Protein AF-A0A939L4F9-F1 (afdb_monomer_lite)

Foldseek 3Di:
DVLLVVQVVVVVVDPADVLLCVVVLSVLLVVLDDDPLSCCCSVPQLVVLSVQLVVCVVCVVVDDPPRDDSNVSSSVSSVVSSVSSD

pLDDT: mean 95.8, std 3.36, range [74.75, 98.56]

Sequence (86 aa):
DPELEVLAGYLGTVPLPASAGVDALLAALRECGPGPVADGIVRHRLPVAVDGYLRARTWLPWAGPDAPDPAAELGREVKQLCSELA

Radius of gyration: 13.26 Å; chains: 1; bounding box: 29×26×37 Å

Structure (mmCIF, N/CA/C/O backbone):
data_AF-A0A939L4F9-F1
#
_entry.id   AF-A0A939L4F9-F1
#
loop_
_atom_site.group_PDB
_atom_site.id
_atom_site.type_symbol
_atom_site.label_atom_id
_atom_site.label_alt_id
_atom_site.label_comp_id
_atom_site.label_asym_id
_atom_site.label_entity_id
_atom_site.label_seq_id
_atom_site.pdbx_PDB_ins_code
_atom_site.Cartn_x
_atom_site.Cartn_y
_atom_site.Cartn_z
_atom_site.occupancy
_atom_site.B_iso_or_equiv
_atom_site.auth_seq_id
_atom_site.auth_comp_id
_atom_site.auth_asym_id
_atom_site.auth_atom_id
_atom_site.pdbx_PDB_model_num
ATOM 1 N N . ASP A 1 1 ? -9.030 -3.309 14.760 1.00 81.75 1 ASP A N 1
ATOM 2 C CA . ASP A 1 1 ? -9.984 -3.510 13.656 1.00 81.75 1 ASP A CA 1
ATOM 3 C C . ASP A 1 1 ? -9.649 -4.844 12.990 1.00 81.75 1 ASP A C 1
ATOM 5 O O . ASP A 1 1 ? -8.493 -5.013 12.613 1.00 81.75 1 ASP A O 1
ATOM 9 N N . PRO A 1 2 ? -10.577 -5.818 12.933 1.00 90.00 2 PRO A N 1
ATOM 10 C CA . PRO A 1 2 ? -10.309 -7.134 12.351 1.00 90.00 2 PRO A CA 1
ATOM 11 C C . PRO A 1 2 ? -9.841 -7.074 10.891 1.00 90.00 2 PRO A C 1
ATOM 13 O O . PRO A 1 2 ? -9.035 -7.908 10.488 1.00 90.00 2 PRO A O 1
ATOM 16 N N . GLU A 1 3 ? -10.293 -6.101 10.101 1.00 93.50 3 GLU A N 1
ATOM 17 C CA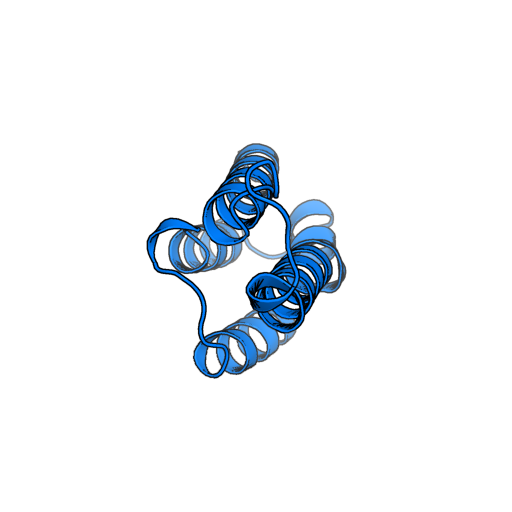 . GLU A 1 3 ? -9.913 -6.021 8.688 1.00 93.50 3 GLU A CA 1
ATOM 18 C C . GLU A 1 3 ? -8.504 -5.468 8.495 1.00 93.50 3 GLU A C 1
ATOM 20 O O . GLU A 1 3 ? -7.753 -5.988 7.670 1.00 93.50 3 GLU A O 1
ATOM 25 N N . LEU A 1 4 ? -8.108 -4.486 9.311 1.00 96.75 4 LEU A N 1
ATOM 26 C CA . LEU A 1 4 ? -6.732 -3.995 9.357 1.00 96.75 4 LEU A CA 1
ATOM 27 C C . LEU A 1 4 ? -5.738 -5.118 9.682 1.00 96.75 4 LEU A C 1
ATOM 29 O O . LEU A 1 4 ? -4.682 -5.197 9.060 1.00 96.75 4 LEU A O 1
ATOM 33 N N . GLU A 1 5 ? -6.072 -6.014 10.614 1.00 97.38 5 GLU A N 1
ATOM 34 C CA . GLU A 1 5 ? -5.183 -7.129 10.964 1.00 97.38 5 GLU A CA 1
ATOM 35 C C . GLU A 1 5 ? -5.140 -8.218 9.881 1.00 97.38 5 GLU A C 1
ATOM 37 O O . GLU A 1 5 ? -4.069 -8.760 9.606 1.00 97.38 5 GLU A O 1
ATOM 42 N N . VAL A 1 6 ? -6.261 -8.503 9.206 1.00 97.00 6 VAL A N 1
ATOM 43 C CA . VAL A 1 6 ? -6.267 -9.395 8.029 1.00 97.00 6 VAL A CA 1
ATOM 44 C C . VAL A 1 6 ? -5.397 -8.816 6.914 1.00 97.00 6 VAL A C 1
ATOM 46 O O . VAL A 1 6 ? -4.582 -9.536 6.332 1.00 97.00 6 VAL A O 1
ATOM 49 N N . LEU A 1 7 ? -5.524 -7.514 6.642 1.00 97.38 7 LEU A N 1
ATOM 50 C CA . LEU A 1 7 ? -4.702 -6.830 5.651 1.00 97.38 7 LEU A CA 1
ATOM 51 C C . LEU A 1 7 ? -3.221 -6.863 6.039 1.00 97.38 7 LEU A C 1
ATOM 53 O O . LEU A 1 7 ? -2.393 -7.229 5.212 1.00 97.38 7 LEU A O 1
ATOM 57 N N . ALA A 1 8 ? -2.877 -6.541 7.287 1.00 97.75 8 ALA A N 1
ATOM 58 C CA . ALA A 1 8 ? -1.498 -6.594 7.770 1.00 97.75 8 ALA A CA 1
ATOM 59 C C . ALA A 1 8 ? -0.896 -8.003 7.635 1.00 97.75 8 ALA A C 1
ATOM 61 O O . ALA A 1 8 ? 0.237 -8.150 7.177 1.00 97.75 8 ALA A O 1
ATOM 62 N N . GLY A 1 9 ? -1.671 -9.042 7.964 1.00 97.94 9 GLY A N 1
ATOM 63 C CA . GLY A 1 9 ? -1.269 -10.436 7.785 1.00 97.94 9 GLY A CA 1
ATOM 64 C C . GLY A 1 9 ? -0.995 -10.789 6.322 1.00 97.94 9 GLY A C 1
ATOM 65 O O . GLY A 1 9 ? 0.028 -11.402 6.019 1.00 97.94 9 GLY A O 1
ATOM 66 N N . TYR A 1 10 ? -1.861 -10.354 5.402 1.00 96.19 10 TYR A N 1
ATOM 67 C CA . TYR A 1 10 ? -1.622 -10.518 3.968 1.00 96.19 10 TYR A CA 1
ATOM 68 C C . TYR A 1 10 ? -0.354 -9.781 3.520 1.00 96.19 10 TYR A C 1
ATOM 70 O O . TYR A 1 10 ? 0.514 -10.390 2.897 1.00 96.19 10 TYR A O 1
ATOM 78 N N . LEU A 1 11 ? -0.205 -8.501 3.870 1.00 97.06 11 LEU A N 1
ATOM 79 C CA . LEU A 1 11 ? 0.936 -7.674 3.461 1.00 97.06 11 LEU A CA 1
ATOM 80 C C . LEU A 1 11 ? 2.274 -8.219 3.977 1.00 97.06 11 LEU A C 1
ATOM 82 O O . LEU A 1 11 ? 3.267 -8.125 3.263 1.00 97.06 11 LEU A O 1
ATOM 86 N N . GLY A 1 12 ? 2.291 -8.883 5.137 1.00 96.69 12 GLY A N 1
ATOM 87 C CA . GLY A 1 12 ? 3.470 -9.592 5.649 1.00 96.69 12 GLY A CA 1
ATOM 88 C C . GLY A 1 12 ? 3.927 -10.782 4.792 1.00 96.69 12 GLY A C 1
ATOM 89 O O . GLY A 1 12 ? 5.052 -11.251 4.946 1.00 96.69 12 GLY A O 1
ATOM 90 N N . THR A 1 13 ? 3.085 -11.274 3.878 1.00 96.38 13 THR A N 1
ATOM 91 C CA . THR A 1 13 ? 3.437 -12.345 2.923 1.00 96.38 13 THR A CA 1
ATOM 92 C C . THR A 1 13 ? 3.886 -11.805 1.564 1.00 96.38 13 THR A C 1
ATOM 94 O O . THR A 1 13 ? 4.463 -12.534 0.756 1.00 96.38 13 THR A O 1
ATOM 97 N N . VAL A 1 14 ? 3.625 -10.523 1.301 1.00 95.62 14 VAL A N 1
ATOM 98 C CA . VAL A 1 14 ? 3.909 -9.870 0.026 1.00 95.62 14 VAL A CA 1
ATOM 99 C C . VAL A 1 14 ? 5.340 -9.321 0.053 1.00 95.62 14 VAL A C 1
ATOM 101 O O . VAL A 1 14 ? 5.740 -8.710 1.043 1.00 95.62 14 VAL A O 1
ATOM 104 N N . PRO A 1 15 ? 6.136 -9.477 -1.023 1.00 93.50 15 PRO A N 1
ATOM 105 C CA . PRO A 1 15 ? 7.501 -8.960 -1.070 1.00 93.50 15 PRO A CA 1
ATOM 106 C C . PRO A 1 15 ? 7.503 -7.442 -1.306 1.00 93.50 15 PRO A C 1
ATOM 108 O O . PRO A 1 15 ? 7.836 -6.975 -2.397 1.00 93.50 15 PRO A O 1
ATOM 111 N N . LEU A 1 16 ? 7.090 -6.677 -0.298 1.00 95.88 16 LEU A N 1
ATOM 112 C CA . LEU A 1 16 ? 7.028 -5.219 -0.333 1.00 95.88 16 LEU A CA 1
ATOM 113 C C . LEU A 1 16 ? 8.412 -4.609 -0.064 1.00 95.88 16 LEU A C 1
ATOM 115 O O . LEU A 1 16 ? 9.192 -5.155 0.719 1.00 95.88 16 LEU A O 1
ATOM 119 N N . PRO A 1 17 ? 8.747 -3.471 -0.691 1.00 95.69 17 PRO A N 1
ATOM 120 C CA . PRO A 1 17 ? 10.003 -2.798 -0.431 1.00 95.69 17 PRO A CA 1
ATOM 121 C C . PRO A 1 17 ? 9.872 -1.981 0.859 1.00 95.69 17 PRO A C 1
ATOM 123 O O . PRO A 1 17 ? 8.927 -1.211 1.014 1.00 95.69 17 PRO A O 1
ATOM 126 N N . ALA A 1 18 ? 10.847 -2.081 1.765 1.00 94.19 18 ALA A N 1
ATOM 127 C CA . ALA A 1 18 ? 10.839 -1.307 3.013 1.00 94.19 18 ALA A CA 1
ATOM 128 C C . ALA A 1 18 ? 10.751 0.215 2.770 1.00 94.19 18 ALA A C 1
ATOM 130 O O . ALA A 1 18 ? 10.142 0.944 3.551 1.00 94.19 18 ALA A O 1
ATOM 131 N N . SER A 1 19 ? 11.296 0.695 1.645 1.00 95.44 19 SER A N 1
ATOM 132 C CA . SER A 1 19 ? 11.230 2.100 1.226 1.00 95.44 19 SER A CA 1
ATOM 133 C C . SER A 1 19 ? 9.814 2.609 0.938 1.00 95.44 19 SER A C 1
ATOM 135 O O . SER A 1 19 ? 9.618 3.821 0.906 1.00 95.44 19 SER A O 1
ATOM 137 N N . ALA A 1 20 ? 8.827 1.726 0.753 1.00 96.50 20 ALA A N 1
ATOM 138 C CA . ALA A 1 20 ? 7.442 2.129 0.541 1.00 96.50 20 ALA A CA 1
ATOM 139 C C . ALA A 1 20 ? 6.735 2.602 1.820 1.00 96.50 20 ALA A C 1
ATOM 141 O O . ALA A 1 20 ? 5.686 3.223 1.723 1.00 96.50 20 ALA A O 1
ATOM 142 N N . GLY A 1 21 ? 7.272 2.314 3.012 1.00 97.19 21 GLY A N 1
ATOM 143 C CA . GLY A 1 21 ? 6.702 2.805 4.273 1.00 97.19 21 GLY A CA 1
ATOM 144 C C . GLY A 1 21 ? 5.371 2.164 4.689 1.00 97.19 21 GLY A C 1
ATOM 145 O O . GLY A 1 21 ? 4.665 2.726 5.523 1.00 97.19 21 GLY A O 1
ATOM 146 N N . VAL A 1 22 ? 5.017 0.998 4.138 1.00 97.69 22 VAL A N 1
ATOM 147 C CA . VAL A 1 22 ? 3.742 0.309 4.427 1.00 97.69 22 VAL A CA 1
ATOM 148 C C . VAL A 1 22 ? 3.582 -0.002 5.919 1.00 97.69 22 VAL A C 1
ATOM 150 O O . VAL A 1 22 ? 2.510 0.224 6.471 1.00 97.69 22 VAL A O 1
ATOM 153 N N . ASP A 1 23 ? 4.647 -0.431 6.601 1.00 97.06 23 ASP A N 1
ATOM 154 C CA . ASP A 1 23 ? 4.599 -0.714 8.044 1.00 97.06 23 ASP A CA 1
ATOM 155 C C . ASP A 1 23 ? 4.274 0.533 8.876 1.00 97.06 23 ASP A C 1
ATOM 157 O O . ASP A 1 23 ? 3.518 0.460 9.845 1.00 97.06 23 ASP A O 1
ATOM 161 N N . ALA A 1 24 ? 4.801 1.693 8.472 1.00 96.81 24 ALA A N 1
ATOM 162 C CA . ALA A 1 24 ? 4.513 2.960 9.134 1.00 96.81 24 ALA A CA 1
ATOM 163 C C . ALA A 1 24 ? 3.047 3.375 8.933 1.00 96.81 24 ALA A C 1
ATOM 165 O O . ALA A 1 24 ? 2.407 3.825 9.881 1.00 96.81 24 ALA A O 1
ATOM 166 N N . LEU A 1 25 ? 2.487 3.162 7.737 1.00 98.00 25 LEU A N 1
ATOM 167 C CA . LEU A 1 25 ? 1.059 3.377 7.487 1.00 98.00 25 LEU A CA 1
ATOM 168 C C . LEU A 1 25 ? 0.187 2.432 8.325 1.00 98.00 25 LEU A C 1
ATOM 170 O O . LEU A 1 25 ? -0.803 2.869 8.904 1.00 98.00 25 LEU A O 1
ATOM 174 N N . LEU A 1 26 ? 0.554 1.151 8.437 1.00 97.81 26 LEU A N 1
ATOM 175 C CA . LEU A 1 26 ? -0.174 0.199 9.282 1.00 97.81 26 LEU A CA 1
ATOM 176 C C . LEU A 1 26 ? -0.129 0.600 10.763 1.00 97.81 26 LEU A C 1
ATOM 178 O O . LEU A 1 26 ? -1.124 0.431 11.465 1.00 97.81 26 LEU A O 1
ATOM 182 N N . ALA A 1 27 ? 0.993 1.136 11.249 1.00 97.00 27 ALA A N 1
ATOM 183 C CA . ALA A 1 27 ? 1.079 1.696 12.597 1.00 97.00 27 ALA A CA 1
ATOM 184 C C . ALA A 1 27 ? 0.154 2.915 12.761 1.00 97.00 27 ALA A C 1
ATOM 186 O O . ALA A 1 27 ? -0.665 2.932 13.678 1.00 97.00 27 ALA A O 1
ATOM 187 N N . ALA A 1 28 ? 0.196 3.864 11.821 1.00 96.94 28 ALA A N 1
ATOM 188 C CA . ALA A 1 28 ? -0.658 5.051 11.838 1.00 96.94 28 ALA A CA 1
ATOM 189 C C . ALA A 1 28 ? -2.159 4.705 11.806 1.00 96.94 28 ALA A C 1
ATOM 191 O O . ALA A 1 28 ? -2.948 5.302 12.530 1.00 96.94 28 ALA A O 1
ATOM 192 N N . LEU A 1 29 ? -2.566 3.701 11.023 1.00 97.25 29 LEU A N 1
ATOM 193 C CA . LEU A 1 29 ? -3.952 3.217 10.984 1.00 97.25 29 LEU A CA 1
ATOM 194 C C . LEU A 1 29 ? -4.398 2.620 12.326 1.00 97.25 29 LEU A C 1
ATOM 196 O O . LEU A 1 29 ? -5.536 2.829 12.745 1.00 97.25 29 LEU A O 1
ATOM 200 N N . ARG A 1 30 ? -3.509 1.900 13.025 1.00 96.44 30 ARG A N 1
ATOM 201 C CA . ARG A 1 30 ? -3.803 1.377 14.371 1.00 96.44 30 ARG A CA 1
ATOM 202 C C . ARG A 1 30 ? -3.963 2.498 15.393 1.00 96.44 30 ARG A C 1
ATOM 204 O O . ARG A 1 30 ? -4.839 2.398 16.247 1.00 96.44 30 ARG A O 1
ATOM 211 N N . GLU A 1 31 ? -3.137 3.536 15.300 1.00 95.94 31 GLU A N 1
ATOM 212 C CA . GLU A 1 31 ? -3.182 4.705 16.186 1.00 95.94 31 GLU A CA 1
ATOM 213 C C . GLU A 1 31 ? -4.415 5.584 15.936 1.00 95.94 31 GLU A C 1
ATOM 215 O O . GLU A 1 31 ? -5.065 6.008 16.889 1.00 95.94 31 GLU A O 1
ATOM 220 N N . CYS A 1 32 ? -4.766 5.817 14.667 1.00 94.81 32 CYS A N 1
ATOM 221 C CA . CYS A 1 32 ? -5.943 6.591 14.263 1.00 94.81 32 CYS A CA 1
ATOM 222 C C . CYS A 1 32 ? -7.254 5.918 14.712 1.00 94.81 32 CYS A C 1
ATOM 224 O O . CYS A 1 32 ? -8.206 6.592 15.109 1.00 94.81 32 CYS A O 1
ATOM 226 N N . GLY A 1 33 ? -7.288 4.581 14.702 1.00 91.25 33 GLY A N 1
ATOM 227 C CA . GLY A 1 33 ? -8.479 3.805 15.030 1.00 91.25 33 GLY A CA 1
ATOM 228 C C . GLY A 1 33 ? -9.505 3.765 13.885 1.00 91.25 33 GLY A C 1
ATOM 229 O O . GLY A 1 33 ? -9.250 4.260 12.787 1.00 91.25 33 GLY A O 1
ATOM 230 N N . PRO A 1 34 ? -10.664 3.119 14.103 1.00 91.81 34 PRO A N 1
ATOM 231 C CA . PRO A 1 34 ? -11.679 2.954 13.067 1.00 91.81 34 PRO A CA 1
ATOM 232 C C . PRO A 1 34 ? -12.360 4.282 12.721 1.00 91.81 34 PRO A C 1
ATOM 234 O O . PRO A 1 34 ? -12.657 5.099 13.594 1.00 91.81 34 PRO A O 1
ATOM 237 N N . GLY A 1 35 ? -12.674 4.468 11.442 1.00 94.06 35 GLY A N 1
ATOM 238 C CA . GLY A 1 35 ? -13.310 5.679 10.939 1.00 94.06 35 GLY A CA 1
ATOM 239 C C . GLY A 1 35 ? -13.382 5.684 9.414 1.00 94.06 35 GLY A C 1
ATOM 240 O O . GLY A 1 35 ? -12.668 4.924 8.768 1.00 94.06 35 GLY A O 1
ATOM 241 N N . PRO A 1 36 ? -14.196 6.560 8.803 1.00 95.06 36 PRO A N 1
ATOM 242 C CA . PRO A 1 36 ? -14.480 6.501 7.367 1.00 95.06 36 PRO A CA 1
ATOM 243 C C . PRO A 1 36 ? -13.221 6.606 6.492 1.00 95.06 36 PRO A C 1
ATOM 245 O O . PRO A 1 36 ? -13.128 5.949 5.456 1.00 95.06 36 PRO A O 1
ATOM 248 N N . VAL A 1 37 ? -12.237 7.405 6.917 1.00 96.12 37 VAL A N 1
ATOM 249 C CA . VAL A 1 37 ? -10.957 7.543 6.210 1.00 96.12 37 VAL A CA 1
ATOM 250 C C . VAL A 1 37 ? -10.132 6.264 6.331 1.00 96.12 37 VAL A C 1
ATOM 252 O O . VAL A 1 37 ? -9.735 5.707 5.305 1.00 96.12 37 VAL A O 1
ATOM 255 N N . ALA A 1 38 ? -9.914 5.785 7.561 1.00 96.44 38 ALA A N 1
ATOM 256 C CA . ALA A 1 38 ? -9.148 4.574 7.843 1.00 96.44 38 ALA A CA 1
ATOM 257 C C . ALA A 1 38 ? -9.769 3.348 7.155 1.00 96.44 38 ALA A C 1
ATOM 259 O O . ALA A 1 38 ? -9.068 2.617 6.457 1.00 96.44 38 ALA A O 1
ATOM 260 N N . ASP A 1 39 ? -11.091 3.197 7.228 1.00 96.12 39 ASP A N 1
ATOM 261 C CA . ASP A 1 39 ? -11.841 2.122 6.578 1.00 96.12 39 ASP A CA 1
ATOM 262 C C . ASP A 1 39 ? -11.656 2.162 5.056 1.00 96.12 39 ASP A C 1
ATOM 264 O O . ASP A 1 39 ? -11.413 1.133 4.428 1.00 96.12 39 ASP A O 1
ATOM 268 N N . GLY A 1 40 ? -11.712 3.350 4.443 1.00 97.69 40 GLY A N 1
ATOM 269 C CA . GLY A 1 40 ? -11.464 3.517 3.009 1.00 97.69 40 GLY A CA 1
ATOM 270 C C . GLY A 1 40 ? -10.020 3.208 2.599 1.00 97.69 40 GLY A C 1
ATOM 271 O O . GLY A 1 40 ? -9.772 2.734 1.487 1.00 97.69 40 GLY A O 1
ATOM 272 N N . ILE A 1 41 ? -9.048 3.461 3.478 1.00 98.00 41 ILE A N 1
ATOM 273 C CA . ILE A 1 41 ? -7.646 3.090 3.245 1.00 98.00 41 ILE A CA 1
ATOM 274 C C . ILE A 1 41 ? -7.488 1.569 3.319 1.00 98.00 41 ILE A C 1
ATOM 276 O O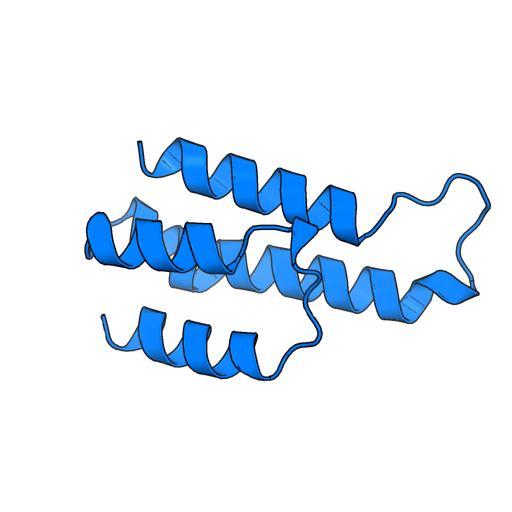 . ILE A 1 41 ? -6.985 0.971 2.367 1.00 98.00 41 ILE A O 1
ATOM 280 N N . VAL A 1 42 ? -7.961 0.951 4.403 1.00 97.69 42 VAL A N 1
ATOM 281 C CA . VAL A 1 42 ? -7.827 -0.488 4.677 1.00 97.69 42 VAL A CA 1
ATOM 282 C C . VAL A 1 42 ? -8.565 -1.328 3.638 1.00 97.69 42 VAL A C 1
ATOM 284 O O . VAL A 1 42 ? -7.995 -2.255 3.067 1.00 97.69 42 VAL A O 1
ATOM 287 N N . ARG A 1 43 ? -9.824 -1.000 3.344 1.00 96.69 43 ARG A N 1
ATOM 288 C CA . ARG A 1 43 ? -10.692 -1.841 2.504 1.00 96.69 43 ARG A CA 1
ATOM 289 C C . ARG A 1 43 ? -10.433 -1.694 1.011 1.00 96.69 43 ARG A C 1
ATOM 291 O O . ARG A 1 43 ? -10.857 -2.549 0.236 1.00 96.69 43 ARG A O 1
ATOM 298 N N . HIS A 1 44 ? -9.811 -0.596 0.588 1.00 96.62 44 HIS A N 1
ATOM 299 C CA . HIS A 1 44 ? -9.757 -0.251 -0.828 1.00 96.62 44 HIS A CA 1
ATOM 300 C C . HIS A 1 44 ? -8.400 0.284 -1.267 1.00 96.62 44 HIS A C 1
ATOM 302 O O . HIS A 1 44 ? -7.728 -0.343 -2.082 1.00 96.62 44 HIS A O 1
ATOM 308 N N . ARG A 1 45 ? -7.979 1.434 -0.740 1.00 98.12 45 ARG A N 1
ATOM 309 C CA . ARG A 1 45 ? -6.892 2.198 -1.366 1.00 98.12 45 ARG A CA 1
ATOM 310 C C . ARG A 1 45 ? -5.517 1.565 -1.181 1.00 98.12 45 ARG A C 1
ATOM 312 O O . ARG A 1 45 ? -4.780 1.449 -2.156 1.00 98.12 45 ARG A O 1
ATOM 319 N N . LEU A 1 46 ? -5.195 1.088 0.024 1.00 97.94 46 LEU A N 1
ATOM 320 C CA . LEU A 1 46 ? -3.934 0.381 0.264 1.00 97.94 46 LEU A CA 1
ATOM 321 C C . LEU A 1 46 ? -3.858 -0.946 -0.525 1.00 97.94 46 LEU A C 1
ATOM 323 O O . LEU A 1 46 ? -2.853 -1.153 -1.208 1.00 97.94 46 LEU A O 1
ATOM 327 N N . PRO A 1 47 ? -4.899 -1.809 -0.536 1.00 98.00 47 PRO A N 1
ATOM 328 C CA . PRO A 1 47 ? -4.931 -2.976 -1.420 1.00 98.00 47 PRO A CA 1
ATOM 329 C C . PRO A 1 47 ? -4.695 -2.649 -2.902 1.00 98.00 47 PRO A C 1
ATOM 331 O O . PRO A 1 47 ? -3.918 -3.337 -3.561 1.00 98.00 47 PRO A O 1
ATOM 334 N N . VAL A 1 48 ? -5.321 -1.587 -3.424 1.00 98.31 48 VAL A N 1
ATOM 335 C CA . VAL A 1 48 ? -5.167 -1.168 -4.829 1.00 98.31 48 VAL A CA 1
ATOM 336 C C . VAL A 1 48 ? -3.740 -0.706 -5.128 1.00 98.31 48 VAL A C 1
ATOM 338 O O . VAL A 1 48 ? -3.170 -1.117 -6.139 1.00 98.31 48 VAL A O 1
ATOM 341 N N . ALA A 1 49 ? -3.133 0.098 -4.250 1.00 98.25 49 ALA A N 1
ATOM 342 C CA . ALA A 1 49 ? -1.748 0.539 -4.416 1.00 98.25 49 ALA A CA 1
ATOM 343 C C . ALA A 1 49 ? -0.770 -0.651 -4.441 1.00 98.25 49 ALA A C 1
ATOM 345 O O . ALA A 1 49 ? 0.143 -0.709 -5.269 1.00 98.25 49 ALA A O 1
ATOM 346 N N . VAL A 1 50 ? -0.996 -1.643 -3.575 1.00 98.12 50 VAL A N 1
ATOM 347 C CA . VAL A 1 50 ? -0.186 -2.865 -3.516 1.00 98.12 50 VAL A CA 1
ATOM 348 C C . VAL A 1 50 ? -0.374 -3.736 -4.762 1.00 98.12 50 VAL A C 1
ATOM 350 O O . VAL A 1 50 ? 0.621 -4.224 -5.299 1.00 98.12 50 VAL A O 1
ATOM 353 N N . ASP A 1 51 ? -1.598 -3.900 -5.277 1.00 97.88 51 ASP A N 1
ATOM 354 C CA . ASP A 1 51 ? -1.830 -4.603 -6.552 1.00 97.88 51 ASP A CA 1
ATOM 355 C C . ASP A 1 51 ? -1.103 -3.914 -7.717 1.00 97.88 51 ASP A C 1
ATOM 357 O O . ASP A 1 51 ? -0.434 -4.572 -8.518 1.00 97.88 51 ASP A O 1
ATOM 361 N N . GLY A 1 52 ? -1.156 -2.579 -7.771 1.00 97.50 52 GLY A N 1
ATOM 362 C CA . GLY A 1 52 ? -0.424 -1.778 -8.753 1.00 97.50 52 GLY A CA 1
ATOM 363 C C . GLY A 1 52 ? 1.085 -2.027 -8.706 1.00 97.50 52 GLY A C 1
ATOM 364 O O . GLY A 1 52 ? 1.699 -2.295 -9.741 1.00 97.50 52 GLY A O 1
ATOM 365 N N . TYR A 1 53 ? 1.671 -2.029 -7.505 1.00 97.81 53 TYR A N 1
ATOM 366 C CA . TYR A 1 53 ? 3.079 -2.372 -7.295 1.00 97.81 53 TYR A CA 1
ATOM 367 C C . TYR A 1 53 ? 3.417 -3.786 -7.780 1.00 97.81 53 TYR A C 1
ATOM 369 O O . TYR A 1 53 ? 4.399 -3.977 -8.503 1.00 97.81 53 TYR A O 1
ATOM 377 N N . LEU A 1 54 ? 2.610 -4.782 -7.407 1.00 97.44 54 LEU A N 1
ATOM 378 C CA . LEU A 1 54 ? 2.857 -6.174 -7.778 1.00 97.44 54 LEU A CA 1
ATOM 379 C C . LEU A 1 54 ? 2.773 -6.370 -9.287 1.00 97.44 54 LEU A C 1
ATOM 381 O O . LEU A 1 54 ? 3.663 -6.986 -9.871 1.00 97.44 54 LEU A O 1
ATOM 385 N N . ARG A 1 55 ? 1.773 -5.768 -9.931 1.00 96.81 55 ARG A N 1
ATOM 386 C CA . ARG A 1 55 ? 1.628 -5.784 -11.385 1.00 96.81 55 ARG A CA 1
ATOM 387 C C . ARG A 1 55 ? 2.809 -5.108 -12.074 1.00 96.81 55 ARG A C 1
ATOM 389 O O . ARG A 1 55 ? 3.364 -5.671 -13.015 1.00 96.81 55 ARG A O 1
ATOM 396 N N . ALA A 1 56 ? 3.224 -3.935 -11.601 1.00 95.94 56 ALA A N 1
ATOM 397 C CA . ALA A 1 56 ? 4.378 -3.230 -12.150 1.00 95.94 56 ALA A CA 1
ATOM 398 C C . ALA A 1 56 ? 5.659 -4.068 -12.014 1.00 95.94 56 ALA A C 1
ATOM 400 O O . ALA A 1 56 ? 6.429 -4.182 -12.964 1.00 95.94 56 ALA A O 1
ATOM 401 N N . ARG A 1 57 ? 5.846 -4.751 -10.878 1.00 95.44 57 ARG A N 1
ATOM 402 C CA . ARG A 1 57 ? 6.951 -5.698 -10.687 1.00 95.44 57 ARG A CA 1
ATOM 403 C C . ARG A 1 57 ? 6.892 -6.906 -11.599 1.00 95.44 57 ARG A C 1
ATOM 405 O O . ARG A 1 57 ? 7.943 -7.334 -12.067 1.00 95.44 57 ARG A O 1
ATOM 412 N N . THR A 1 58 ? 5.703 -7.455 -11.836 1.00 95.62 58 THR A N 1
ATOM 413 C CA . THR A 1 58 ? 5.530 -8.552 -12.787 1.00 95.62 58 THR A CA 1
ATOM 414 C C . THR A 1 58 ? 6.046 -8.135 -14.154 1.00 95.62 58 THR A C 1
ATOM 416 O O . THR A 1 58 ? 6.810 -8.888 -14.738 1.00 95.62 58 THR A O 1
ATOM 419 N N . TRP A 1 59 ? 5.707 -6.935 -14.629 1.00 95.56 59 TRP A N 1
ATOM 420 C CA . TRP A 1 59 ? 6.057 -6.486 -15.979 1.00 95.56 59 TRP A CA 1
ATOM 421 C C . TRP A 1 59 ? 7.412 -5.776 -16.108 1.00 95.56 59 TRP A C 1
ATOM 423 O O . TRP A 1 59 ? 7.851 -5.517 -17.229 1.00 95.56 59 TRP A O 1
ATOM 433 N N . LEU A 1 60 ? 8.099 -5.502 -14.995 1.00 93.81 60 LEU A N 1
ATOM 434 C CA . LEU A 1 60 ? 9.365 -4.764 -14.963 1.00 93.81 60 LEU A CA 1
ATOM 435 C C . LEU A 1 60 ? 10.442 -5.291 -15.938 1.00 93.81 60 LEU A C 1
ATOM 437 O O . LEU A 1 60 ? 11.099 -4.461 -16.561 1.00 93.81 60 LEU A O 1
ATOM 441 N N . PRO A 1 61 ? 10.618 -6.614 -16.155 1.00 94.38 61 PRO A N 1
ATOM 442 C CA . PRO A 1 61 ? 11.610 -7.123 -17.111 1.00 94.38 61 PRO A CA 1
ATOM 443 C C . PRO A 1 61 ? 11.379 -6.703 -18.570 1.00 94.38 61 PRO A C 1
ATOM 445 O O . PRO A 1 61 ? 12.302 -6.770 -19.378 1.00 94.38 61 PRO A O 1
ATOM 448 N N . TRP A 1 62 ? 10.156 -6.295 -18.913 1.00 96.25 62 TRP A N 1
ATOM 449 C CA . TRP A 1 62 ? 9.776 -5.832 -20.251 1.00 96.25 62 TRP A CA 1
ATOM 450 C C . TRP A 1 62 ? 9.606 -4.313 -20.321 1.00 96.25 62 TRP A C 1
ATOM 452 O O . TRP A 1 62 ? 9.196 -3.783 -21.354 1.00 96.25 62 TRP A O 1
ATOM 462 N N . ALA A 1 63 ? 9.881 -3.613 -19.224 1.00 93.56 63 ALA A N 1
ATOM 463 C CA . ALA A 1 63 ? 9.705 -2.181 -19.138 1.00 93.56 63 ALA A CA 1
ATOM 464 C C . ALA A 1 63 ? 10.880 -1.446 -19.811 1.00 93.56 63 ALA A C 1
ATOM 466 O O . ALA A 1 63 ? 12.025 -1.898 -19.777 1.00 93.56 63 ALA A O 1
ATOM 467 N N . GLY A 1 64 ? 10.584 -0.318 -20.462 1.00 93.94 64 GLY A N 1
ATOM 468 C CA . GLY A 1 64 ? 11.597 0.529 -21.093 1.00 93.94 64 GLY A CA 1
ATOM 469 C C . GLY A 1 64 ? 12.460 1.288 -20.072 1.00 93.94 64 GLY A C 1
ATOM 470 O O . GLY A 1 64 ? 12.142 1.295 -18.884 1.00 93.94 64 GLY A O 1
ATOM 471 N N . PRO A 1 65 ? 13.525 1.975 -20.520 1.00 92.06 65 PRO A N 1
ATOM 472 C CA . PRO A 1 65 ? 14.427 2.722 -19.635 1.00 92.06 65 PRO A CA 1
ATOM 473 C C . PRO A 1 65 ? 13.733 3.855 -18.862 1.00 92.06 65 PRO A C 1
ATOM 475 O O . PRO A 1 65 ? 14.185 4.213 -17.781 1.00 92.06 65 PRO A O 1
ATOM 478 N N . ASP A 1 66 ? 12.623 4.376 -19.389 1.00 93.88 66 ASP A N 1
ATOM 479 C CA . ASP A 1 66 ? 11.828 5.442 -18.767 1.00 93.88 66 ASP A CA 1
ATOM 480 C C . ASP A 1 66 ? 10.680 4.907 -17.893 1.00 93.88 66 ASP A C 1
ATOM 482 O O . ASP A 1 66 ? 9.796 5.660 -17.481 1.00 93.88 66 ASP A O 1
ATOM 486 N N . ALA A 1 67 ? 10.638 3.594 -17.645 1.00 92.81 67 ALA A N 1
ATOM 487 C CA . ALA A 1 67 ? 9.597 3.005 -16.821 1.00 92.81 67 ALA A CA 1
ATOM 488 C C . ALA A 1 67 ? 9.687 3.522 -15.373 1.00 92.81 67 ALA A C 1
ATOM 490 O O . ALA A 1 67 ? 10.779 3.535 -14.797 1.00 92.81 67 ALA A O 1
ATOM 491 N N . PRO A 1 68 ? 8.557 3.914 -14.758 1.00 92.88 68 PRO A N 1
ATOM 492 C CA . PRO A 1 68 ? 8.553 4.357 -13.371 1.00 92.88 68 PRO A CA 1
ATOM 493 C C . PRO A 1 68 ? 9.057 3.264 -12.425 1.00 92.88 68 PRO A C 1
ATOM 495 O O . PRO A 1 68 ? 8.715 2.093 -12.593 1.00 92.88 68 PRO A O 1
ATOM 498 N N . ASP A 1 69 ? 9.821 3.653 -11.399 1.00 95.69 69 ASP A N 1
ATOM 499 C CA . ASP A 1 69 ? 10.225 2.743 -10.324 1.00 95.69 69 ASP A CA 1
ATOM 500 C C . ASP A 1 69 ? 8.992 2.323 -9.498 1.00 95.69 69 ASP A C 1
ATOM 502 O O . ASP A 1 69 ? 8.417 3.163 -8.792 1.00 95.69 69 ASP A O 1
ATOM 506 N N . PRO A 1 70 ? 8.599 1.031 -9.517 1.00 96.75 70 PRO A N 1
ATOM 507 C CA . PRO A 1 70 ? 7.433 0.553 -8.782 1.00 96.75 70 PRO A CA 1
ATOM 508 C C . PRO A 1 70 ? 7.510 0.815 -7.274 1.00 96.75 70 PRO A C 1
ATOM 510 O O . PRO A 1 70 ? 6.487 1.076 -6.642 1.00 96.75 70 PRO A O 1
ATOM 513 N N . ALA A 1 71 ? 8.704 0.733 -6.676 1.00 97.31 71 ALA A N 1
ATOM 514 C CA . ALA A 1 71 ? 8.869 0.963 -5.243 1.00 97.31 71 ALA A CA 1
ATOM 515 C C . ALA A 1 71 ? 8.654 2.441 -4.891 1.00 97.31 71 ALA A C 1
ATOM 517 O O . ALA A 1 71 ? 8.023 2.750 -3.879 1.00 97.31 71 ALA A O 1
ATOM 518 N N . ALA A 1 72 ? 9.137 3.347 -5.744 1.00 97.62 72 ALA A N 1
ATOM 519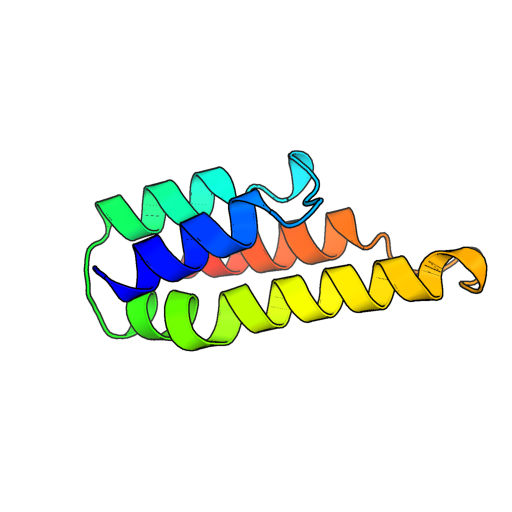 C CA . ALA A 1 72 ? 8.934 4.780 -5.582 1.00 97.62 72 ALA A CA 1
ATOM 520 C C . ALA A 1 72 ? 7.467 5.191 -5.786 1.00 97.62 72 ALA A C 1
ATOM 522 O O . ALA A 1 72 ? 6.986 6.058 -5.056 1.00 97.62 72 ALA A O 1
ATOM 523 N N . GLU A 1 73 ? 6.755 4.582 -6.741 1.00 97.94 73 GLU A N 1
ATOM 524 C CA . GLU A 1 73 ? 5.308 4.787 -6.919 1.00 97.94 73 GLU A CA 1
ATOM 525 C C . GLU A 1 73 ? 4.531 4.354 -5.672 1.00 97.94 73 GLU A C 1
ATOM 527 O O . GLU A 1 73 ? 3.780 5.146 -5.105 1.00 97.94 73 GLU A O 1
ATOM 532 N N . LEU A 1 74 ? 4.779 3.136 -5.172 1.00 98.56 74 LEU A N 1
ATOM 533 C CA . LEU A 1 74 ? 4.120 2.648 -3.960 1.00 98.56 74 LEU A CA 1
ATOM 534 C C . LEU A 1 74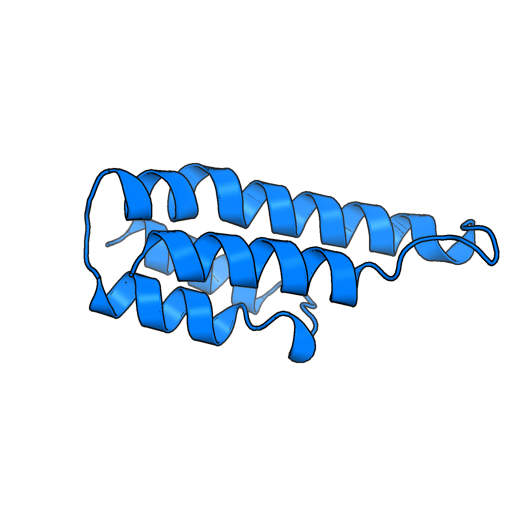 ? 4.402 3.557 -2.756 1.00 98.56 74 LEU A C 1
ATOM 536 O O . LEU A 1 74 ? 3.489 3.878 -2.002 1.00 98.56 74 LEU A O 1
ATOM 540 N N . GLY A 1 75 ? 5.648 4.010 -2.589 1.00 98.38 75 GLY A N 1
ATOM 541 C CA . GLY A 1 75 ? 6.007 4.936 -1.515 1.00 98.38 75 GLY A CA 1
ATOM 542 C C . GLY A 1 75 ? 5.293 6.289 -1.607 1.00 98.38 75 GLY A C 1
ATOM 543 O O . GLY A 1 75 ? 4.948 6.868 -0.577 1.00 98.38 75 GLY A O 1
ATOM 544 N N . ARG A 1 76 ? 5.025 6.795 -2.820 1.00 98.38 76 ARG A N 1
ATOM 545 C CA . ARG A 1 76 ? 4.226 8.018 -3.007 1.00 98.38 76 ARG A CA 1
ATOM 546 C C . ARG A 1 76 ? 2.775 7.815 -2.602 1.00 98.38 76 ARG A C 1
ATOM 548 O O . ARG A 1 76 ? 2.255 8.641 -1.857 1.00 98.38 76 ARG A O 1
ATOM 555 N N . GLU A 1 77 ? 2.165 6.719 -3.042 1.00 98.38 77 GLU A N 1
ATOM 556 C CA . GLU A 1 77 ? 0.793 6.367 -2.668 1.00 98.38 77 GLU A CA 1
ATOM 557 C C . GLU A 1 77 ? 0.667 6.210 -1.150 1.00 98.38 77 GLU A C 1
ATOM 559 O O . GLU A 1 77 ? -0.165 6.854 -0.522 1.00 98.38 77 GLU A O 1
ATOM 564 N N . VAL A 1 78 ? 1.561 5.447 -0.517 1.00 98.38 78 VAL A N 1
ATOM 565 C CA . VAL A 1 78 ? 1.563 5.269 0.942 1.00 98.38 78 VAL A CA 1
ATOM 566 C C . VAL A 1 78 ? 1.729 6.602 1.673 1.00 98.38 78 VAL A C 1
ATOM 568 O O . VAL A 1 78 ? 1.009 6.865 2.633 1.00 98.38 78 VAL A O 1
ATOM 571 N N . LYS A 1 79 ? 2.626 7.481 1.208 1.00 98.00 79 LYS A N 1
ATOM 572 C CA . LYS A 1 79 ? 2.797 8.820 1.790 1.00 98.00 79 LYS A CA 1
ATOM 573 C C . LYS A 1 79 ? 1.522 9.660 1.685 1.00 98.00 79 LYS A C 1
ATOM 575 O O . LYS A 1 79 ? 1.211 10.391 2.624 1.00 98.00 79 LYS A O 1
ATOM 580 N N . GLN A 1 80 ? 0.804 9.564 0.568 1.00 97.94 80 GLN A N 1
ATOM 581 C CA . GLN A 1 80 ? -0.482 10.229 0.385 1.00 97.94 80 GLN A CA 1
ATOM 582 C C . GLN A 1 80 ? -1.542 9.657 1.335 1.00 97.94 80 GLN A C 1
ATOM 584 O O . GLN A 1 80 ? -2.242 10.415 1.990 1.00 97.94 80 GLN A O 1
ATOM 589 N N . LEU A 1 81 ? -1.615 8.336 1.500 1.00 98.06 81 LEU A N 1
ATOM 590 C CA . LEU A 1 81 ? -2.547 7.718 2.451 1.00 98.06 81 LEU A CA 1
ATOM 591 C C . LEU A 1 81 ? -2.237 8.123 3.901 1.00 98.06 81 LEU A C 1
ATOM 593 O O . LEU A 1 81 ? -3.155 8.387 4.671 1.00 98.06 81 LEU A O 1
ATOM 597 N N . CYS A 1 82 ? -0.956 8.233 4.271 1.00 96.19 82 CYS A N 1
ATOM 598 C CA .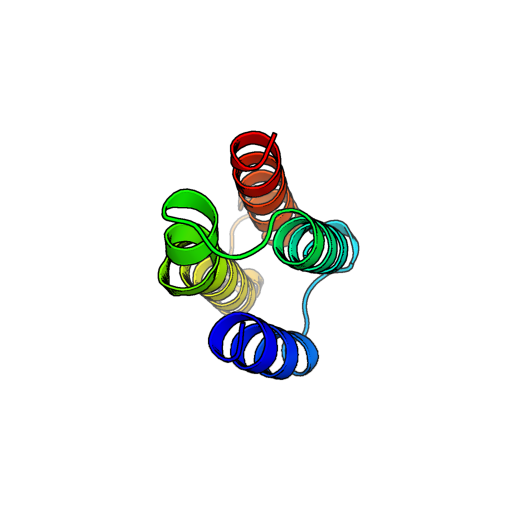 CYS A 1 82 ? -0.554 8.732 5.588 1.00 96.19 82 CYS A CA 1
ATOM 599 C C . CYS A 1 82 ? -0.983 10.187 5.827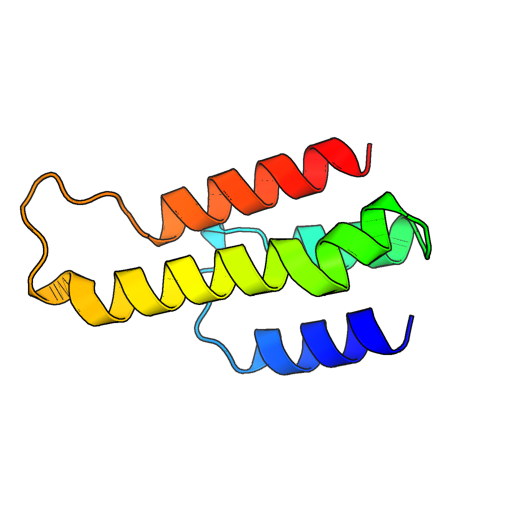 1.00 96.19 82 CYS A C 1
ATOM 601 O O . CYS A 1 82 ? -1.339 10.526 6.952 1.00 96.19 82 CYS A O 1
ATOM 603 N N . SER A 1 83 ? -0.936 11.055 4.809 1.00 95.94 83 SER A N 1
ATOM 604 C CA . SER A 1 83 ? -1.298 12.471 4.979 1.00 95.94 83 SER A CA 1
ATOM 605 C C . SER A 1 83 ? -2.796 12.683 5.196 1.00 95.94 83 SER A C 1
ATOM 607 O O . SER A 1 83 ? -3.187 13.684 5.784 1.00 95.94 83 SER A O 1
ATOM 609 N N . GLU A 1 84 ? -3.627 11.736 4.768 1.00 94.50 84 GLU A N 1
ATOM 610 C CA . GLU A 1 84 ? -5.075 11.767 4.974 1.00 94.50 84 GLU A CA 1
ATOM 611 C C . GLU A 1 84 ? -5.508 11.324 6.376 1.00 94.50 84 GLU A C 1
ATOM 613 O O . GLU A 1 84 ? -6.648 11.568 6.765 1.00 94.50 84 GLU A O 1
ATOM 618 N N . LEU A 1 85 ? -4.619 10.661 7.123 1.00 90.50 85 LEU A N 1
ATOM 619 C CA . LEU A 1 85 ? -4.852 10.252 8.512 1.00 90.50 85 LEU A CA 1
ATOM 620 C C . LEU A 1 85 ? -4.502 11.351 9.533 1.00 90.50 85 LEU A C 1
ATOM 622 O O . LEU A 1 85 ? -4.750 11.150 10.722 1.00 90.50 85 LEU A O 1
ATOM 626 N N . ALA A 1 86 ? -3.900 12.460 9.083 1.00 74.75 86 ALA A N 1
ATOM 627 C CA . ALA A 1 86 ? -3.427 13.572 9.912 1.00 74.75 86 ALA A CA 1
ATOM 628 C C . ALA A 1 86 ? -4.494 14.648 10.169 1.00 74.75 86 ALA A C 1
ATOM 630 O O . ALA A 1 86 ? -5.343 14.887 9.280 1.00 74.75 86 ALA A O 1
#

Secondary structure (DSSP, 8-state):
-HHHHHHHHHHTTS---GGG-HHHHHHHHHHH-SSHHHHHIIIIIHHHHHHHHHHHHHHGGG--TT---HHHHHHHHHHHHHHTT-